Protein AF-A0A2T1LZB7-F1 (afdb_monomer_lite)

Sequence (60 aa):
MKKSLEKFPDLHFKLLDCLVSINSIILYYTSVQGIKAAEFLVFGENGKVIKAIAHYEQIS

Foldseek 3Di:
DVVPCVVCVPFDWAFDDWDDDPFKIWTWTQGPVRWTKIKIFGADPVRDTPDIDIDTDDDD

Secondary structure (DSSP, 8-state):
-HHHHTT-TT---EEEEEEE-SSEEEEEEE-TTS-EEEEEEEE-TTS-EEEEEEEE----

pLDDT: mean 85.37, std 17.33, range [32.84, 98.38]

Radius of gyration: 13.01 Å; chains: 1; bounding box: 29×20×33 Å

Organism: NCBI:txid2107694

Structure (mmCIF, N/CA/C/O backbone):
data_AF-A0A2T1LZB7-F1
#
_entry.id   AF-A0A2T1LZB7-F1
#
loop_
_atom_site.group_PDB
_atom_site.id
_atom_site.type_symbol
_atom_site.label_atom_id
_atom_site.label_alt_id
_atom_site.label_comp_id
_atom_site.label_asym_id
_atom_site.label_entity_id
_atom_site.label_seq_id
_atom_site.pdbx_PDB_ins_code
_atom_site.Cartn_x
_atom_site.Cartn_y
_atom_site.Cartn_z
_atom_site.occupancy
_atom_site.B_iso_or_equiv
_atom_site.auth_seq_id
_atom_site.auth_comp_id
_atom_site.auth_asym_id
_atom_site.auth_atom_id
_atom_site.pdbx_PDB_model_num
ATOM 1 N N . MET A 1 1 ? 13.334 5.307 9.112 1.00 42.69 1 MET A N 1
ATOM 2 C CA . MET A 1 1 ? 12.604 4.032 9.294 1.00 42.69 1 MET A CA 1
ATOM 3 C C . MET A 1 1 ? 12.646 3.482 10.725 1.00 42.69 1 MET A C 1
ATOM 5 O O . MET A 1 1 ? 11.576 3.221 11.248 1.00 42.69 1 MET A O 1
ATOM 9 N N . LYS A 1 2 ? 13.804 3.366 11.405 1.00 32.84 2 LYS A N 1
ATOM 10 C CA . LYS A 1 2 ? 13.896 2.747 12.755 1.00 32.84 2 LYS A CA 1
ATOM 11 C C . LYS A 1 2 ? 12.960 3.318 13.846 1.00 32.84 2 LYS A C 1
ATOM 13 O O . LYS A 1 2 ? 12.358 2.550 14.578 1.00 32.84 2 LYS A O 1
ATOM 18 N N . LYS A 1 3 ? 12.749 4.641 13.902 1.00 46.56 3 LYS A N 1
ATOM 19 C CA . LYS A 1 3 ? 11.961 5.299 14.973 1.00 46.56 3 LYS A CA 1
ATOM 20 C C . LYS A 1 3 ? 10.441 5.041 14.958 1.00 46.56 3 LYS A C 1
ATOM 22 O O . LYS A 1 3 ? 9.770 5.412 15.915 1.00 46.56 3 LYS A O 1
ATOM 27 N N . SER A 1 4 ? 9.884 4.480 13.882 1.00 51.41 4 SER A N 1
ATOM 28 C CA . SER A 1 4 ? 8.436 4.216 13.776 1.00 51.41 4 SER A CA 1
ATOM 29 C C . SER A 1 4 ? 8.054 2.822 14.281 1.00 51.41 4 SER A C 1
ATOM 31 O O . SER A 1 4 ? 6.977 2.685 14.853 1.00 51.41 4 SER A O 1
ATOM 33 N N . LEU A 1 5 ? 8.933 1.826 14.125 1.00 51.94 5 LEU A N 1
ATOM 34 C CA . LEU A 1 5 ? 8.676 0.450 14.566 1.00 51.94 5 LEU A CA 1
ATOM 35 C C . LEU A 1 5 ? 8.821 0.292 16.087 1.00 51.94 5 LEU A C 1
ATOM 37 O O . LEU A 1 5 ? 8.061 -0.437 16.707 1.00 51.94 5 LEU A O 1
ATOM 41 N N . GLU A 1 6 ? 9.747 1.029 16.708 1.00 55.75 6 GLU A N 1
ATOM 42 C CA . GLU A 1 6 ? 9.985 0.973 18.162 1.00 55.75 6 GLU A CA 1
ATOM 43 C C . GLU A 1 6 ? 8.802 1.497 18.995 1.00 55.75 6 GLU A C 1
ATOM 45 O O . GLU A 1 6 ? 8.671 1.152 20.165 1.00 55.75 6 GLU A O 1
ATOM 50 N N . LYS A 1 7 ? 7.929 2.327 18.407 1.00 57.69 7 LYS A N 1
ATOM 51 C CA . LYS A 1 7 ? 6.763 2.900 19.099 1.00 57.69 7 LYS A CA 1
ATOM 52 C C . LYS A 1 7 ? 5.532 1.994 19.097 1.00 57.69 7 LYS A C 1
ATOM 54 O O . LYS A 1 7 ? 4.618 2.238 19.876 1.00 57.69 7 LYS A O 1
ATOM 59 N N . PHE A 1 8 ? 5.500 0.984 18.233 1.00 57.38 8 PHE A N 1
ATOM 60 C CA . PHE A 1 8 ? 4.356 0.091 18.061 1.00 57.38 8 PHE A CA 1
ATOM 61 C C . PHE A 1 8 ? 4.875 -1.343 17.907 1.00 57.38 8 PHE A C 1
ATOM 63 O O . PHE A 1 8 ? 4.960 -1.839 16.787 1.00 57.38 8 PHE A O 1
ATOM 70 N N . PRO A 1 9 ? 5.276 -2.003 19.010 1.00 59.72 9 PRO A N 1
ATOM 71 C CA . PRO A 1 9 ? 5.770 -3.380 18.959 1.00 59.72 9 PRO A CA 1
ATOM 72 C C . PRO A 1 9 ? 4.724 -4.352 18.386 1.00 59.72 9 PRO A C 1
ATOM 74 O O . PRO A 1 9 ? 5.094 -5.281 17.678 1.00 59.72 9 PRO A O 1
ATOM 77 N N . ASP A 1 10 ? 3.436 -4.053 18.582 1.00 61.31 10 ASP A N 1
ATOM 78 C CA . ASP A 1 10 ? 2.298 -4.787 18.015 1.00 61.31 10 ASP A CA 1
ATOM 79 C C . ASP A 1 10 ? 1.726 -4.085 16.770 1.00 61.31 10 ASP A C 1
ATOM 81 O O . ASP A 1 10 ? 0.510 -3.927 16.623 1.00 61.31 10 ASP A O 1
ATOM 85 N N . LEU A 1 11 ? 2.594 -3.596 15.872 1.00 67.19 11 LEU A N 1
ATOM 86 C CA . LEU A 1 11 ? 2.169 -2.979 14.613 1.00 67.19 11 LEU A CA 1
ATOM 87 C C . LEU A 1 11 ? 1.513 -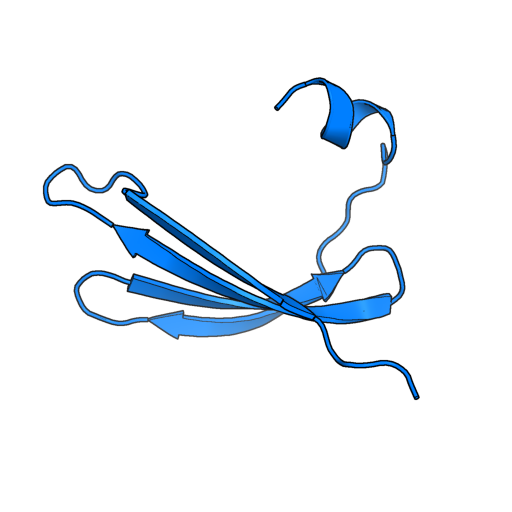4.014 13.685 1.00 67.19 11 LEU A C 1
ATOM 89 O O . LEU A 1 11 ? 2.142 -4.551 12.776 1.00 67.19 11 LEU A O 1
ATOM 93 N N . HIS A 1 12 ? 0.228 -4.276 13.905 1.00 70.31 12 HIS A N 1
ATOM 94 C CA . HIS A 1 12 ? -0.582 -5.164 13.086 1.00 70.31 12 HIS A CA 1
ATOM 95 C C . HIS A 1 12 ? -1.476 -4.356 12.150 1.00 70.31 12 HIS A C 1
ATOM 97 O O . HIS A 1 12 ? -2.451 -3.732 12.565 1.00 70.31 12 HIS A O 1
ATOM 103 N N . PHE A 1 13 ? -1.157 -4.399 10.860 1.00 81.38 13 PHE A N 1
ATOM 104 C CA . PHE A 1 13 ? -2.071 -3.961 9.816 1.00 81.38 13 PHE A CA 1
ATOM 105 C C . PHE A 1 13 ? -2.998 -5.116 9.453 1.00 81.38 13 PHE A C 1
ATOM 107 O O . PHE A 1 13 ? -2.536 -6.196 9.081 1.00 81.38 13 PHE A O 1
ATOM 114 N N . LYS A 1 14 ? -4.311 -4.895 9.536 1.00 89.81 14 LYS A N 1
ATOM 115 C CA . LYS A 1 14 ? -5.287 -5.849 9.003 1.00 89.81 14 LYS A CA 1
ATOM 116 C C . LYS A 1 14 ? -5.567 -5.482 7.553 1.00 89.81 14 LYS A C 1
ATOM 118 O O . LYS A 1 14 ? -6.296 -4.526 7.302 1.00 89.81 14 LYS A O 1
ATOM 123 N N . LEU A 1 15 ? -4.982 -6.222 6.614 1.00 93.19 15 LEU A N 1
ATOM 124 C CA . LEU A 1 15 ? -5.284 -6.058 5.192 1.00 93.19 15 LEU A CA 1
ATOM 125 C C . LEU A 1 15 ? -6.770 -6.360 4.952 1.00 93.19 15 LEU A C 1
ATOM 127 O O . LEU A 1 15 ? -7.268 -7.404 5.374 1.00 93.19 15 LEU A O 1
ATOM 131 N N . LEU A 1 16 ? -7.469 -5.423 4.319 1.00 95.25 16 LEU A N 1
ATOM 132 C CA . LEU A 1 16 ? -8.876 -5.543 3.944 1.00 95.25 16 LEU A CA 1
ATOM 133 C C . LEU A 1 16 ? -8.999 -5.907 2.467 1.00 95.25 16 LEU A C 1
ATOM 135 O O . LEU A 1 16 ? -9.737 -6.828 2.135 1.00 95.25 16 LEU A O 1
ATOM 139 N N . ASP A 1 17 ? -8.268 -5.198 1.605 1.00 97.50 17 ASP A N 1
ATOM 140 C CA . ASP A 1 17 ? -8.264 -5.438 0.164 1.00 97.50 17 ASP A CA 1
ATOM 141 C C . ASP A 1 17 ? -6.943 -4.988 -0.478 1.00 97.50 17 ASP A C 1
ATOM 143 O O . ASP A 1 17 ? -6.181 -4.193 0.088 1.00 97.50 17 ASP A O 1
ATOM 147 N N . CYS A 1 18 ? -6.673 -5.499 -1.673 1.00 97.06 18 CYS A N 1
ATOM 148 C CA . CYS A 1 18 ? -5.502 -5.183 -2.464 1.00 97.06 18 CYS A CA 1
ATOM 149 C C . CYS A 1 18 ? -5.864 -5.073 -3.946 1.00 97.06 18 CYS A C 1
ATOM 151 O O . CYS A 1 18 ? -6.305 -6.037 -4.570 1.00 97.06 18 CYS A O 1
ATOM 153 N N . LEU A 1 19 ? -5.616 -3.898 -4.522 1.00 98.12 19 LEU A N 1
ATOM 154 C CA . LEU A 1 19 ? -5.805 -3.656 -5.946 1.00 98.12 19 LEU A CA 1
ATOM 155 C C . LEU A 1 19 ? -4.439 -3.519 -6.604 1.00 98.12 19 LEU A C 1
ATOM 157 O O . LEU A 1 19 ? -3.587 -2.764 -6.135 1.00 98.12 19 LEU A O 1
ATOM 161 N N . VAL A 1 20 ? -4.241 -4.230 -7.707 1.00 97.25 20 VAL A N 1
ATOM 162 C CA . VAL A 1 20 ? -2.976 -4.257 -8.443 1.00 97.25 20 VAL A CA 1
ATOM 163 C C . VAL A 1 20 ? -3.146 -3.668 -9.837 1.00 97.25 20 VAL A C 1
ATOM 165 O O . VAL A 1 20 ? -4.183 -3.809 -10.481 1.00 97.25 20 VAL A O 1
ATOM 168 N N . SER A 1 21 ? -2.093 -3.021 -10.315 1.00 95.69 21 SER A N 1
ATOM 169 C CA . SER A 1 21 ? -1.933 -2.584 -11.700 1.00 95.69 21 SER A CA 1
ATOM 170 C C . SER A 1 21 ? -0.550 -3.006 -12.204 1.00 95.69 21 SER A C 1
ATOM 172 O O . SER A 1 21 ? 0.210 -3.651 -11.486 1.00 95.69 21 SER A O 1
ATOM 174 N N . ILE A 1 22 ? -0.198 -2.605 -13.426 1.00 95.31 22 ILE 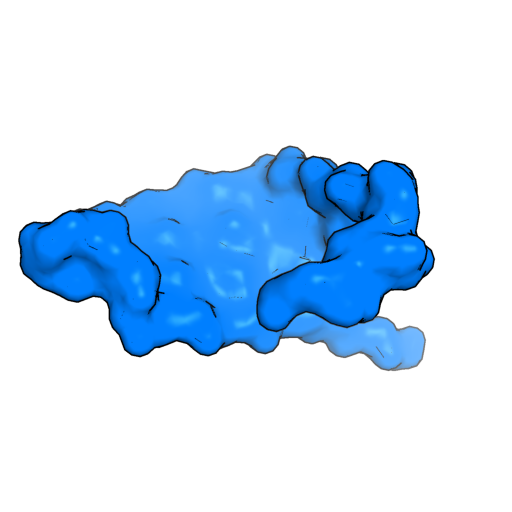A N 1
ATOM 175 C CA . ILE A 1 22 ? 1.088 -2.947 -14.048 1.00 95.31 22 ILE A CA 1
ATOM 176 C C . ILE A 1 22 ? 2.285 -2.433 -13.227 1.00 95.31 22 ILE A C 1
ATOM 178 O O . ILE A 1 22 ? 3.295 -3.122 -13.131 1.00 95.31 22 ILE A O 1
ATOM 182 N N . ASN A 1 23 ? 2.193 -1.237 -12.636 1.00 97.12 23 ASN A N 1
ATOM 183 C CA . ASN A 1 23 ? 3.319 -0.583 -11.954 1.00 97.12 23 ASN A CA 1
ATOM 184 C C . ASN A 1 23 ? 2.958 0.012 -10.588 1.00 97.12 23 ASN A C 1
ATOM 186 O O . ASN A 1 23 ? 3.717 0.809 -10.036 1.00 97.12 23 ASN A O 1
ATOM 190 N N . SER A 1 24 ? 1.795 -0.325 -10.042 1.00 97.94 24 SER A N 1
ATOM 191 C CA . SER A 1 24 ? 1.366 0.193 -8.748 1.00 97.94 24 SER A CA 1
ATOM 192 C C . SER A 1 24 ? 0.405 -0.744 -8.036 1.00 97.94 24 SER A C 1
ATOM 194 O O . SER A 1 24 ? -0.253 -1.575 -8.667 1.00 97.94 24 SER A O 1
ATOM 196 N N . ILE A 1 25 ? 0.329 -0.586 -6.721 1.00 98.06 25 ILE A N 1
ATOM 197 C CA . ILE A 1 25 ? -0.562 -1.327 -5.832 1.00 98.06 25 ILE A CA 1
ATOM 198 C C . ILE A 1 25 ? -1.276 -0.344 -4.910 1.00 98.06 25 ILE A C 1
ATOM 200 O O . ILE A 1 25 ? -0.694 0.656 -4.482 1.00 98.06 25 ILE A O 1
ATOM 204 N N . ILE A 1 26 ? -2.531 -0.642 -4.599 1.00 98.12 26 ILE A N 1
ATOM 205 C CA . ILE A 1 26 ? -3.263 -0.022 -3.500 1.00 98.12 26 ILE A CA 1
ATOM 206 C C . ILE A 1 26 ? -3.442 -1.082 -2.421 1.00 98.12 26 ILE A C 1
ATOM 208 O O . ILE A 1 26 ? -4.006 -2.146 -2.678 1.00 98.12 26 ILE A O 1
ATOM 212 N N . LEU A 1 27 ? -2.974 -0.780 -1.214 1.00 97.19 27 LEU A N 1
ATOM 213 C CA . LEU A 1 27 ? -3.243 -1.560 -0.011 1.00 97.19 27 LEU A CA 1
ATOM 214 C C . LEU A 1 27 ? -4.341 -0.860 0.779 1.00 97.19 27 LEU A C 1
ATOM 216 O O . LEU A 1 27 ? -4.129 0.252 1.260 1.00 97.19 27 LEU A O 1
ATOM 220 N N . TYR A 1 28 ? -5.494 -1.503 0.933 1.00 96.94 28 TYR A N 1
ATOM 221 C CA . TYR A 1 28 ? -6.552 -1.032 1.818 1.00 96.94 28 TYR A CA 1
ATOM 222 C C . TYR A 1 28 ? -6.519 -1.841 3.110 1.00 96.94 28 TYR A C 1
ATOM 224 O O . TYR A 1 28 ? -6.633 -3.066 3.081 1.00 96.94 28 TYR A O 1
ATOM 232 N N . TYR A 1 29 ? -6.322 -1.182 4.247 1.00 94.50 29 TYR A N 1
ATOM 233 C CA . TYR A 1 29 ? -6.097 -1.855 5.524 1.00 94.50 29 TYR A CA 1
ATOM 234 C C . TYR A 1 29 ? -6.686 -1.083 6.706 1.00 94.50 29 TYR A C 1
ATOM 236 O O . TYR A 1 29 ? -6.942 0.118 6.637 1.00 94.50 29 TYR A O 1
ATOM 244 N N . THR A 1 30 ? -6.880 -1.774 7.826 1.00 92.56 30 THR A N 1
ATOM 245 C CA . THR A 1 30 ? -7.106 -1.146 9.132 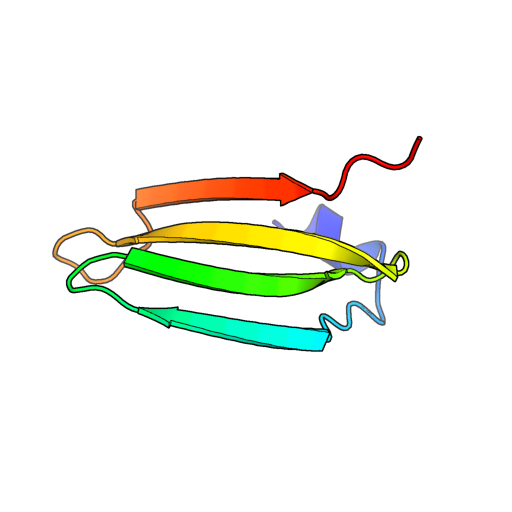1.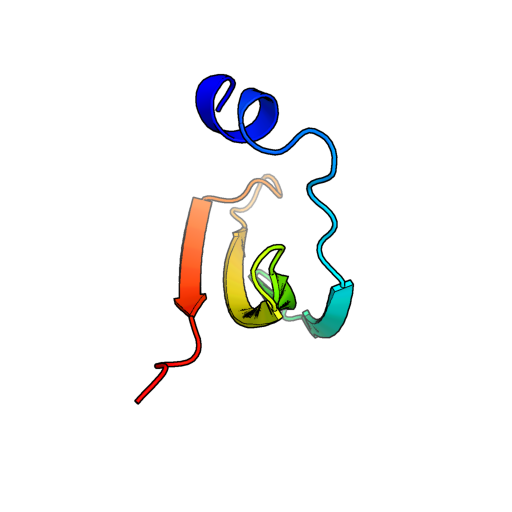00 92.56 30 THR A CA 1
ATOM 246 C C . THR A 1 30 ? -5.762 -0.954 9.827 1.00 92.56 30 THR A C 1
ATOM 248 O O . THR A 1 30 ? -5.014 -1.918 10.016 1.00 92.56 30 THR A O 1
ATOM 251 N N . SER A 1 31 ? -5.437 0.294 10.163 1.00 85.25 31 SER A N 1
ATOM 252 C CA . SER A 1 31 ? -4.227 0.662 10.905 1.00 85.25 31 SER A CA 1
ATOM 253 C C . SER A 1 31 ? -4.289 0.203 12.365 1.00 85.25 31 SER A C 1
ATOM 255 O O . SER A 1 31 ? -5.352 -0.156 12.872 1.00 85.25 31 SER A O 1
ATOM 257 N N . VAL A 1 32 ? -3.163 0.296 13.078 1.00 78.75 32 VAL A N 1
ATOM 258 C CA . VAL A 1 32 ? -3.089 -0.024 14.516 1.00 78.75 32 VAL A CA 1
ATOM 259 C C . VAL A 1 32 ? -4.047 0.762 15.408 1.00 78.75 32 VAL A C 1
ATOM 261 O O . VAL A 1 32 ? -4.358 0.317 16.504 1.00 78.75 32 VAL A O 1
ATOM 264 N N . GLN A 1 33 ? -4.524 1.921 14.958 1.00 80.44 33 GLN A N 1
ATOM 265 C CA . GLN A 1 33 ? -5.472 2.751 15.707 1.00 80.44 33 GLN A CA 1
ATOM 266 C C . GLN A 1 33 ? -6.933 2.445 15.340 1.00 80.44 33 GLN A C 1
ATOM 268 O O . GLN A 1 33 ? -7.829 3.195 15.710 1.00 80.44 33 GLN A O 1
ATOM 273 N N . GLY A 1 34 ? -7.191 1.381 14.571 1.00 86.69 34 GLY A N 1
ATOM 274 C CA . GLY A 1 34 ? -8.532 1.048 14.080 1.00 86.69 34 GLY A CA 1
ATOM 275 C C . GLY A 1 34 ? -9.005 1.921 12.911 1.00 86.69 34 GLY A C 1
ATOM 276 O O . GLY A 1 34 ? -10.098 1.709 12.396 1.00 86.69 34 GLY A O 1
ATOM 277 N N . ILE A 1 35 ? -8.181 2.871 12.463 1.00 89.56 35 ILE A N 1
ATOM 278 C CA . ILE A 1 35 ? -8.492 3.797 11.368 1.00 89.56 35 ILE A CA 1
ATOM 279 C C . ILE A 1 35 ? -8.266 3.083 10.042 1.00 89.56 35 ILE A C 1
ATOM 281 O O . ILE A 1 35 ? -7.198 2.486 9.852 1.00 89.56 35 ILE A O 1
ATOM 285 N N . LYS A 1 36 ? -9.227 3.149 9.117 1.00 94.19 36 LYS A N 1
ATOM 286 C CA . LYS A 1 36 ? -9.025 2.613 7.768 1.00 94.19 36 LYS A CA 1
ATOM 287 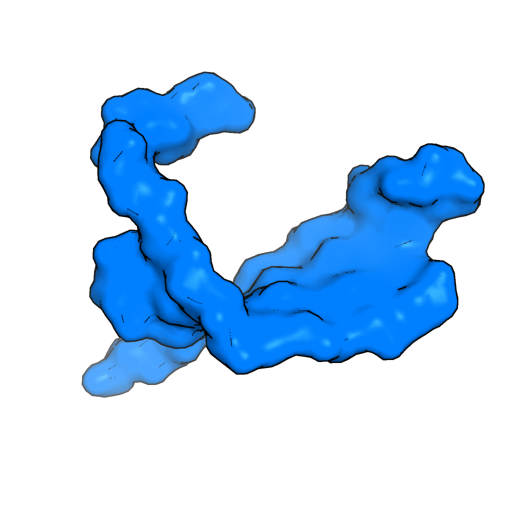C C . LYS A 1 36 ? -8.084 3.511 6.975 1.00 94.19 36 LYS A C 1
ATOM 289 O O . LYS A 1 36 ? -8.145 4.735 7.065 1.00 94.19 36 LYS A O 1
ATOM 294 N N . ALA A 1 37 ? -7.221 2.898 6.183 1.00 94.69 37 ALA A N 1
ATOM 295 C CA . ALA A 1 37 ? -6.246 3.593 5.367 1.00 94.69 37 ALA A CA 1
ATOM 296 C C . ALA A 1 37 ? -6.104 2.924 4.000 1.00 94.69 37 ALA A C 1
ATOM 298 O O . ALA A 1 37 ? -6.282 1.713 3.867 1.00 94.69 37 ALA A O 1
ATOM 299 N N . ALA A 1 38 ? -5.772 3.728 2.993 1.00 96.62 38 ALA A N 1
ATOM 300 C CA . ALA A 1 38 ? -5.422 3.279 1.654 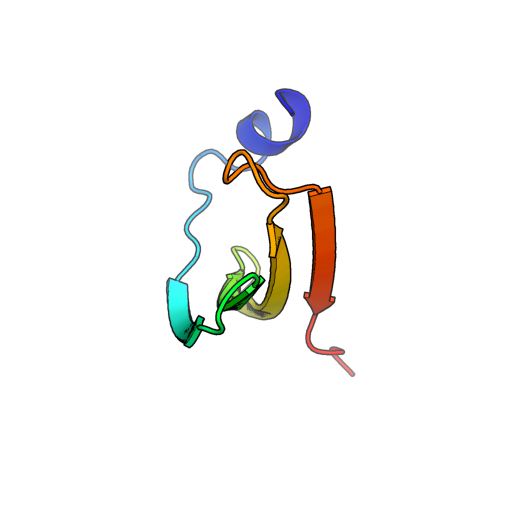1.00 96.62 38 ALA A CA 1
ATOM 301 C C . ALA A 1 38 ? -4.031 3.803 1.290 1.00 96.62 38 ALA A C 1
ATOM 303 O O . ALA A 1 38 ? -3.809 5.016 1.234 1.00 96.62 38 ALA A O 1
ATOM 304 N N . GLU A 1 39 ? -3.096 2.901 1.017 1.00 97.12 39 GLU A N 1
ATOM 305 C CA . GLU A 1 39 ? -1.734 3.244 0.625 1.00 97.12 39 GLU A CA 1
ATOM 306 C C . GLU A 1 39 ? -1.493 2.898 -0.841 1.00 97.12 39 GLU A C 1
ATOM 308 O O . GLU A 1 39 ? -1.624 1.747 -1.249 1.00 97.12 39 GLU A O 1
ATOM 313 N N . PHE A 1 40 ? -1.156 3.911 -1.634 1.00 98.00 40 PHE A N 1
ATOM 314 C CA . PHE A 1 40 ? -0.836 3.791 -3.048 1.00 98.00 40 PHE A CA 1
ATOM 315 C C . PHE A 1 40 ? 0.678 3.803 -3.238 1.00 98.00 40 PHE A C 1
ATOM 317 O O . PHE A 1 40 ? 1.330 4.824 -2.990 1.00 98.00 40 PHE A O 1
ATOM 324 N N . LEU A 1 41 ? 1.234 2.680 -3.691 1.00 98.31 41 LEU A N 1
ATOM 325 C CA . LEU A 1 41 ? 2.660 2.536 -3.968 1.00 98.31 41 LEU A CA 1
ATOM 326 C C . LEU A 1 41 ? 2.876 2.402 -5.473 1.00 98.31 41 LEU A C 1
ATOM 328 O O . LEU A 1 41 ? 2.284 1.535 -6.111 1.00 98.31 41 LEU A O 1
ATOM 332 N N . VAL A 1 42 ? 3.752 3.237 -6.027 1.00 98.38 42 VAL A N 1
ATOM 333 C CA . VAL A 1 42 ? 4.190 3.170 -7.428 1.00 98.38 42 VAL A CA 1
ATOM 334 C C . VAL A 1 42 ? 5.598 2.604 -7.474 1.00 98.38 42 VAL A C 1
ATOM 336 O O . VAL A 1 42 ? 6.477 3.063 -6.738 1.00 98.38 42 VAL A O 1
ATOM 339 N N . PHE A 1 43 ? 5.820 1.644 -8.362 1.00 97.94 43 PHE A N 1
ATOM 340 C CA . PHE A 1 43 ? 7.095 0.974 -8.573 1.00 97.94 43 PHE A CA 1
ATOM 341 C C . PHE A 1 43 ? 7.785 1.499 -9.834 1.00 97.94 43 PHE A C 1
ATOM 343 O O . PHE A 1 43 ? 7.144 1.760 -10.852 1.00 97.94 43 PHE A O 1
ATOM 350 N N . GLY A 1 44 ? 9.104 1.666 -9.755 1.00 96.62 44 GLY A N 1
ATOM 351 C CA . GLY A 1 44 ? 9.953 1.944 -10.909 1.00 96.62 44 GLY A CA 1
ATOM 352 C C . GLY A 1 44 ? 10.329 0.668 -11.664 1.00 96.62 44 GLY A C 1
ATOM 353 O O . GLY A 1 44 ? 9.995 -0.441 -11.253 1.00 96.62 44 GLY A O 1
ATOM 354 N N . GLU A 1 45 ? 11.095 0.819 -12.742 1.00 95.38 45 GLU A N 1
ATOM 355 C CA . GLU A 1 45 ? 11.507 -0.288 -13.625 1.00 95.38 45 GLU A CA 1
ATOM 356 C C . GLU A 1 45 ? 12.316 -1.385 -12.914 1.00 95.38 45 GLU A C 1
ATOM 358 O O . GLU A 1 45 ? 12.298 -2.543 -13.314 1.00 95.38 45 GLU A O 1
ATOM 363 N N . ASN A 1 46 ? 12.996 -1.045 -11.817 1.00 95.00 46 ASN A N 1
ATOM 364 C CA . ASN A 1 46 ? 13.744 -1.995 -10.991 1.00 95.00 46 ASN A CA 1
ATOM 365 C C . ASN A 1 46 ? 12.879 -2.705 -9.928 1.00 95.00 46 ASN A C 1
ATOM 367 O O . ASN A 1 46 ? 13.429 -3.332 -9.021 1.00 95.00 46 ASN A O 1
ATOM 371 N N . GLY A 1 47 ? 11.552 -2.545 -9.982 1.00 92.12 47 GLY A N 1
ATOM 372 C CA . GLY A 1 47 ? 10.607 -3.120 -9.024 1.00 92.12 47 GLY A CA 1
ATOM 373 C C . GLY A 1 47 ? 10.648 -2.486 -7.630 1.00 92.12 47 GLY A C 1
ATOM 374 O O . GLY A 1 47 ? 10.027 -3.007 -6.706 1.00 92.12 47 GLY A O 1
ATOM 375 N N . LYS A 1 48 ? 11.372 -1.375 -7.436 1.00 96.19 48 LYS A N 1
ATOM 376 C CA . LYS A 1 48 ? 11.415 -0.652 -6.154 1.00 96.19 48 LYS A CA 1
ATOM 377 C C . LYS A 1 48 ? 10.359 0.443 -6.117 1.00 96.19 48 LYS A C 1
ATOM 379 O O . LYS A 1 48 ? 10.069 1.064 -7.135 1.00 96.19 48 LYS A O 1
ATOM 384 N N . VAL A 1 49 ? 9.822 0.715 -4.928 1.00 96.62 49 VAL A N 1
ATOM 385 C CA . VAL A 1 49 ? 8.881 1.822 -4.714 1.00 96.62 49 VAL A CA 1
ATOM 386 C C . VAL A 1 49 ? 9.583 3.153 -4.994 1.00 96.62 49 VAL A C 1
ATOM 388 O O . VAL A 1 49 ? 10.608 3.458 -4.386 1.00 96.62 49 VAL A O 1
ATOM 391 N N . ILE A 1 50 ? 9.015 3.946 -5.900 1.00 97.75 50 ILE A N 1
ATOM 392 C CA . ILE A 1 50 ? 9.479 5.299 -6.253 1.00 97.75 50 ILE A CA 1
ATOM 393 C C . ILE A 1 50 ? 8.536 6.394 -5.741 1.00 97.75 50 ILE A C 1
ATOM 395 O O . ILE A 1 50 ? 8.925 7.557 -5.667 1.00 97.75 50 ILE A O 1
ATOM 399 N N . LYS A 1 51 ? 7.298 6.038 -5.374 1.00 97.38 51 LYS A N 1
ATOM 400 C CA . LYS A 1 51 ? 6.314 6.944 -4.772 1.00 97.38 51 LYS A CA 1
ATOM 401 C C . LYS A 1 51 ? 5.409 6.170 -3.822 1.00 97.38 51 LYS A C 1
ATOM 403 O O . LYS A 1 51 ? 4.949 5.089 -4.174 1.00 97.38 51 LYS A O 1
ATOM 408 N N . ALA A 1 52 ? 5.127 6.756 -2.663 1.00 97.31 52 ALA A N 1
ATOM 409 C CA . ALA A 1 52 ? 4.154 6.254 -1.701 1.00 97.31 52 ALA A CA 1
ATOM 410 C C . ALA A 1 52 ? 3.204 7.389 -1.303 1.00 97.31 52 ALA A C 1
ATOM 412 O O . ALA A 1 52 ? 3.657 8.503 -1.028 1.00 97.31 52 ALA A O 1
ATOM 413 N N . ILE A 1 53 ? 1.899 7.123 -1.303 1.00 97.44 53 ILE A N 1
ATOM 414 C CA . ILE A 1 53 ? 0.865 8.060 -0.852 1.00 97.44 53 ILE A CA 1
ATOM 415 C C . ILE A 1 53 ? -0.061 7.318 0.106 1.00 97.44 53 ILE A C 1
ATOM 417 O O . ILE A 1 53 ? -0.720 6.364 -0.300 1.00 97.44 53 ILE A O 1
ATOM 421 N N . ALA A 1 54 ? -0.136 7.773 1.354 1.00 94.62 54 ALA A N 1
ATOM 422 C CA . ALA A 1 54 ? -1.063 7.237 2.342 1.00 94.62 54 ALA A CA 1
ATOM 423 C C . ALA A 1 54 ? -2.288 8.148 2.476 1.00 94.62 54 ALA A C 1
ATOM 425 O O . ALA A 1 54 ? -2.153 9.361 2.643 1.00 94.62 54 ALA A O 1
ATOM 426 N N . HIS A 1 55 ? -3.472 7.549 2.437 1.00 94.62 55 HIS A N 1
ATOM 427 C CA . HIS A 1 55 ? -4.750 8.195 2.710 1.00 94.62 55 HIS A CA 1
ATOM 428 C C . HIS A 1 55 ? -5.333 7.558 3.963 1.00 94.62 55 HIS A C 1
ATOM 430 O O . HIS A 1 55 ? -5.366 6.333 4.070 1.00 94.62 55 HIS A O 1
ATOM 436 N N . TYR A 1 56 ? -5.807 8.378 4.890 1.00 92.56 56 TYR A N 1
ATOM 437 C CA . TYR A 1 56 ? -6.450 7.920 6.116 1.00 92.56 56 TYR A CA 1
ATOM 438 C C . TYR A 1 56 ? -7.912 8.342 6.082 1.00 92.56 56 TYR A C 1
ATOM 440 O O . TYR A 1 56 ? -8.230 9.440 5.624 1.00 92.56 56 TYR A O 1
ATOM 448 N N . GLU A 1 57 ? -8.794 7.458 6.538 1.00 92.50 57 GLU A N 1
ATOM 449 C CA . GLU A 1 57 ? -10.200 7.776 6.758 1.00 92.50 57 GLU A CA 1
ATOM 450 C C . GLU A 1 57 ? -10.291 9.009 7.665 1.00 92.50 57 GLU A C 1
ATOM 452 O O . GLU A 1 57 ? -9.671 9.064 8.729 1.00 92.50 57 GLU A O 1
ATOM 457 N N . GLN A 1 58 ? -11.023 10.027 7.214 1.00 87.88 58 GLN A N 1
ATOM 458 C CA . GLN A 1 58 ? -11.241 11.221 8.013 1.00 87.88 58 GLN A CA 1
ATOM 459 C C . GLN A 1 58 ? -12.215 10.872 9.137 1.00 87.88 58 GLN A C 1
ATOM 461 O O . GLN A 1 58 ? -13.368 10.533 8.881 1.00 87.88 58 GLN A O 1
ATOM 466 N N . ILE A 1 59 ? -11.743 10.951 10.376 1.00 75.62 59 ILE A N 1
ATOM 467 C CA . ILE A 1 59 ? -12.585 10.780 11.558 1.00 75.62 59 ILE A CA 1
ATOM 468 C C . ILE A 1 59 ? -13.215 12.142 11.844 1.00 75.62 59 ILE A C 1
ATOM 470 O O . ILE A 1 59 ? -12.501 13.093 12.164 1.00 75.62 59 ILE A O 1
ATOM 474 N N . SER A 1 60 ? -14.528 12.244 11.640 1.00 59.03 60 SER A N 1
ATOM 475 C CA . SER A 1 60 ? -15.353 13.401 12.012 1.00 59.03 60 SER A CA 1
ATOM 476 C C . SER A 1 60 ? -15.798 13.326 13.462 1.00 59.03 60 SER A C 1
ATOM 478 O O . SER A 1 60 ? -16.227 12.213 13.848 1.00 59.03 60 SER A O 1
#